Protein AF-A0A971DTD0-F1 (afdb_monomer_lite)

Foldseek 3Di:
DKDKAAPVVVVVLCVVDDADDDQDDDDPPPDPVNCVVPVDPVVRLVVQQCCCCVVVVDPGRQDQWDQDPVRIIMGTDDPVAFGNRDVPPRPRD

Radius of gyration: 13.15 Å; chains: 1; bounding box: 25×30×32 Å

Sequence (93 aa):
MDKVISIDELLNMLAKYNHKELHLHHTWRPDHETYFKKPDPLYWQAAMRRYHKENNGWNDIGQHVTLLPDGRFVTGRDFGRDPASIKGYNTKA

Structure (mmCIF, N/CA/C/O backbone):
data_AF-A0A971DTD0-F1
#
_entry.id   AF-A0A971DTD0-F1
#
loop_
_atom_site.group_PDB
_atom_site.id
_atom_site.type_symbol
_atom_site.label_atom_id
_atom_site.label_alt_id
_atom_site.label_comp_id
_atom_site.label_asym_id
_atom_site.label_entity_id
_atom_site.label_seq_id
_atom_site.pdbx_PDB_ins_code
_atom_site.Cartn_x
_atom_site.Cartn_y
_atom_site.Cartn_z
_atom_site.occupancy
_atom_site.B_iso_or_equiv
_atom_site.auth_seq_id
_atom_site.auth_comp_id
_atom_site.auth_asym_id
_atom_site.auth_atom_id
_atom_site.pdbx_PDB_model_num
ATOM 1 N N . MET A 1 1 ? 7.844 -6.392 6.965 1.00 82.88 1 MET A N 1
ATOM 2 C CA . MET A 1 1 ? 8.277 -6.431 5.552 1.00 82.88 1 MET A CA 1
ATOM 3 C C . MET A 1 1 ? 7.072 -6.831 4.727 1.00 82.88 1 MET A C 1
ATOM 5 O O . MET A 1 1 ? 6.354 -7.725 5.167 1.00 82.88 1 MET A O 1
ATOM 9 N N . ASP A 1 2 ? 6.839 -6.141 3.613 1.00 96.88 2 ASP A N 1
ATOM 10 C CA . ASP A 1 2 ? 5.657 -6.348 2.773 1.00 96.88 2 ASP A CA 1
ATOM 11 C C . ASP A 1 2 ? 5.712 -7.696 2.053 1.00 96.88 2 ASP A C 1
ATOM 13 O O . ASP A 1 2 ? 6.793 -8.178 1.710 1.00 96.88 2 ASP A O 1
ATOM 17 N N . LYS A 1 3 ? 4.549 -8.322 1.867 1.00 98.12 3 LYS A N 1
ATOM 18 C CA . LYS A 1 3 ? 4.400 -9.655 1.279 1.00 98.12 3 LYS A CA 1
ATOM 19 C C . LYS A 1 3 ? 3.312 -9.643 0.221 1.00 98.12 3 LYS A C 1
ATOM 21 O O . LYS A 1 3 ? 2.299 -8.968 0.394 1.00 98.12 3 LYS A O 1
ATOM 26 N N . VAL A 1 4 ? 3.518 -10.420 -0.838 1.00 98.62 4 VAL A N 1
ATOM 27 C CA . VAL A 1 4 ? 2.453 -10.764 -1.783 1.00 98.62 4 VAL A CA 1
ATOM 28 C C . VAL A 1 4 ? 1.689 -11.954 -1.213 1.00 98.62 4 VAL A C 1
ATOM 30 O O . VAL A 1 4 ? 2.318 -12.942 -0.844 1.00 98.62 4 VAL A O 1
ATOM 33 N N . ILE A 1 5 ? 0.368 -11.846 -1.131 1.00 98.69 5 ILE A N 1
ATOM 34 C CA . ILE A 1 5 ? -0.524 -12.842 -0.533 1.00 98.69 5 ILE A CA 1
ATOM 35 C C . ILE A 1 5 ? -1.737 -13.101 -1.433 1.00 98.69 5 ILE A C 1
ATOM 37 O O . ILE A 1 5 ? -2.147 -12.248 -2.225 1.00 98.69 5 ILE A O 1
ATOM 41 N N . SER A 1 6 ? -2.310 -14.289 -1.311 1.00 98.69 6 SER A N 1
ATOM 42 C CA . SER A 1 6 ? -3.598 -14.675 -1.888 1.00 98.69 6 SER A CA 1
ATOM 43 C C . SER A 1 6 ? -4.780 -14.077 -1.113 1.00 98.69 6 SER A C 1
ATOM 45 O O . SER A 1 6 ? -4.621 -13.526 -0.020 1.00 98.69 6 SER A O 1
ATOM 47 N N . ILE A 1 7 ? -5.990 -14.206 -1.668 1.00 98.25 7 ILE A N 1
ATOM 48 C CA . ILE A 1 7 ? -7.223 -13.827 -0.965 1.00 98.25 7 ILE A CA 1
ATOM 49 C C . ILE A 1 7 ? -7.454 -14.682 0.289 1.00 98.25 7 ILE A C 1
ATOM 51 O O . ILE A 1 7 ? -7.824 -14.139 1.325 1.00 98.25 7 ILE A O 1
ATOM 55 N N . ASP A 1 8 ? -7.166 -15.983 0.243 1.00 98.69 8 ASP A N 1
ATOM 56 C CA . ASP A 1 8 ? -7.362 -16.876 1.392 1.00 98.69 8 ASP A CA 1
ATOM 57 C C . ASP A 1 8 ? -6.426 -16.510 2.550 1.00 98.69 8 ASP A C 1
ATOM 59 O O . ASP A 1 8 ? -6.835 -16.461 3.710 1.00 98.69 8 ASP A O 1
ATOM 63 N N . GLU A 1 9 ? -5.170 -16.175 2.247 1.00 98.62 9 GLU A N 1
ATOM 64 C CA . GLU A 1 9 ? -4.227 -15.655 3.241 1.00 98.62 9 GLU A CA 1
ATOM 65 C C . GLU A 1 9 ? -4.702 -14.324 3.832 1.00 98.62 9 GLU A C 1
ATOM 67 O O . GLU A 1 9 ? -4.633 -14.142 5.049 1.00 98.62 9 GLU A O 1
ATOM 72 N N . LEU A 1 10 ? -5.229 -13.415 3.004 1.00 98.12 10 LEU A N 1
ATOM 73 C CA . LEU A 1 10 ? -5.797 -12.152 3.472 1.00 98.12 10 LEU A CA 1
ATOM 74 C C . LEU A 1 10 ? -6.984 -12.382 4.420 1.00 98.12 10 LEU A C 1
ATOM 76 O O . LEU A 1 10 ? -7.021 -11.796 5.502 1.00 98.12 10 LEU A O 1
ATOM 80 N N . LEU A 1 11 ? -7.923 -13.259 4.060 1.00 97.56 11 LEU A N 1
ATOM 81 C CA . LEU A 1 11 ? -9.075 -13.593 4.904 1.00 97.56 11 LEU A CA 1
ATOM 82 C C . LEU A 1 11 ? -8.635 -14.217 6.237 1.00 97.56 11 LEU A C 1
ATOM 84 O O . LEU A 1 11 ? -9.131 -13.826 7.293 1.00 97.56 11 LEU A O 1
ATOM 88 N N . ASN A 1 12 ? -7.641 -15.107 6.213 1.00 98.06 12 ASN A N 1
ATOM 89 C CA . ASN A 1 12 ? -7.061 -15.692 7.424 1.00 98.06 12 ASN A CA 1
ATOM 90 C C . ASN A 1 12 ? -6.374 -14.650 8.322 1.00 98.06 12 ASN A C 1
ATOM 92 O O . ASN A 1 12 ? -6.417 -14.756 9.550 1.00 98.06 12 ASN A O 1
ATOM 96 N N . MET A 1 13 ? -5.733 -13.634 7.739 1.00 96.69 13 MET A N 1
ATOM 97 C CA . MET A 1 13 ? -5.169 -12.515 8.499 1.00 96.69 13 MET A CA 1
ATOM 98 C C . MET A 1 13 ? -6.270 -11.661 9.138 1.00 96.69 13 MET A C 1
ATOM 100 O O . MET A 1 13 ? -6.176 -11.340 10.323 1.00 96.69 13 MET A O 1
ATOM 104 N N . LEU A 1 14 ? -7.315 -11.331 8.372 1.00 96.44 14 LEU A N 1
ATOM 105 C CA . LEU A 1 14 ? -8.444 -10.504 8.807 1.00 96.44 14 LEU A CA 1
ATOM 106 C C . LEU A 1 14 ? -9.302 -11.167 9.888 1.00 96.44 14 LEU A C 1
ATOM 108 O O . LEU A 1 14 ? -9.854 -10.459 10.722 1.00 96.44 14 LEU A O 1
ATOM 112 N N . ALA A 1 15 ? -9.356 -12.502 9.937 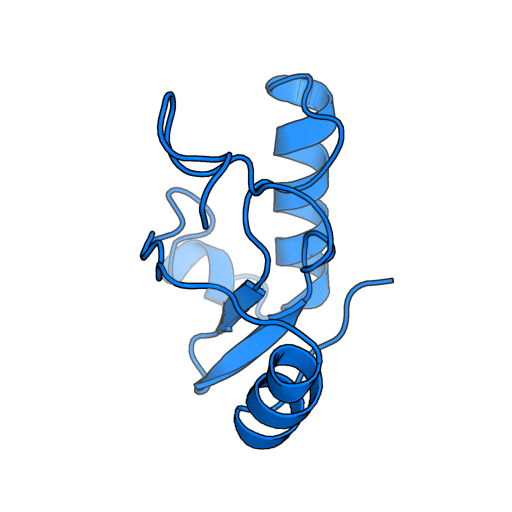1.00 97.19 15 ALA A N 1
ATOM 113 C CA . ALA A 1 15 ? -10.112 -13.258 10.940 1.00 97.19 15 ALA A CA 1
ATOM 114 C C . ALA A 1 15 ? -9.722 -12.945 12.402 1.00 97.19 15 ALA A C 1
ATOM 116 O O . ALA A 1 15 ? -10.459 -13.276 13.328 1.00 97.19 15 ALA A O 1
ATOM 117 N N . LYS A 1 16 ? -8.567 -12.305 12.623 1.00 96.44 16 LYS A N 1
ATOM 118 C CA . LYS A 1 16 ? -8.088 -11.863 13.944 1.00 96.44 16 LYS A CA 1
ATOM 119 C C . LYS A 1 16 ? -8.681 -10.526 14.395 1.00 96.44 16 LYS A C 1
ATOM 121 O O . LYS A 1 16 ? -8.462 -10.123 15.535 1.00 96.44 16 LYS A O 1
ATOM 126 N N . TYR A 1 17 ? -9.383 -9.830 13.508 1.00 94.44 17 TYR A N 1
ATOM 127 C CA . TYR A 1 17 ? -9.877 -8.476 13.710 1.00 94.44 17 TYR A CA 1
ATOM 128 C C . TYR A 1 17 ? -11.398 -8.425 13.546 1.00 94.44 17 TYR A C 1
ATOM 130 O O . TYR A 1 17 ? -12.021 -9.333 13.003 1.00 94.44 17 TYR A O 1
ATOM 138 N N . ASN A 1 18 ? -12.004 -7.336 14.017 1.00 92.56 18 ASN A N 1
ATOM 139 C CA . ASN A 1 18 ? -13.445 -7.095 13.921 1.00 92.56 18 ASN A CA 1
ATOM 140 C C . ASN A 1 18 ? -13.750 -5.779 13.185 1.00 92.56 18 ASN A C 1
ATOM 142 O O . ASN A 1 18 ? -14.672 -5.056 13.572 1.00 92.56 18 ASN A O 1
ATOM 146 N N . HIS A 1 19 ? -12.940 -5.469 12.167 1.00 91.12 19 HIS A N 1
ATOM 147 C CA . HIS A 1 19 ? -13.115 -4.332 11.259 1.00 91.12 19 HIS A CA 1
ATOM 148 C C . HIS A 1 19 ? -14.534 -4.304 10.690 1.00 91.12 19 HIS A C 1
ATOM 150 O O . HIS A 1 19 ? -15.116 -5.354 10.393 1.00 91.12 19 HIS A O 1
ATOM 156 N N . LYS A 1 20 ? -15.112 -3.107 10.590 1.00 89.38 20 LYS A N 1
ATOM 157 C CA . LYS A 1 20 ? -16.525 -2.921 10.216 1.00 89.38 20 LYS A CA 1
ATOM 158 C C . LYS A 1 20 ? -16.699 -2.225 8.881 1.00 89.38 20 LYS A C 1
ATOM 160 O O . LYS A 1 20 ? -17.797 -2.275 8.329 1.00 89.38 20 LYS A O 1
ATOM 165 N N . GLU A 1 21 ? -15.640 -1.621 8.355 1.00 91.62 21 GLU A N 1
ATOM 166 C CA . GLU A 1 21 ? -15.697 -0.847 7.126 1.00 91.62 21 GLU A CA 1
ATOM 167 C C . GLU A 1 21 ? -14.624 -1.322 6.143 1.00 91.62 21 GLU A C 1
ATOM 169 O O . GLU A 1 21 ? -13.542 -1.776 6.513 1.00 91.62 21 GLU A O 1
ATOM 174 N N . LEU A 1 22 ? -14.942 -1.225 4.853 1.00 93.12 22 LEU A N 1
ATOM 175 C CA . LEU A 1 22 ? -14.001 -1.469 3.768 1.00 93.12 22 LEU A CA 1
ATOM 176 C C . LEU A 1 22 ? -13.819 -0.170 2.992 1.00 93.12 22 LEU A C 1
ATOM 178 O O . LEU A 1 22 ? -14.735 0.293 2.313 1.00 93.12 22 LEU A O 1
ATOM 182 N N . HIS A 1 23 ? -12.620 0.398 3.062 1.00 95.88 23 HIS A N 1
ATOM 183 C CA . HIS A 1 23 ? -12.262 1.568 2.269 1.00 95.88 23 HIS A CA 1
ATOM 184 C C . HIS A 1 23 ? -11.661 1.129 0.934 1.00 95.88 23 HIS A C 1
ATOM 186 O O . HIS A 1 23 ? -10.561 0.574 0.886 1.00 95.88 23 HIS A O 1
ATOM 192 N N . LEU A 1 24 ? -12.387 1.380 -0.157 1.00 96.31 24 LEU A N 1
ATOM 193 C CA . LEU A 1 24 ? -11.942 1.066 -1.512 1.00 96.31 24 LEU A CA 1
ATOM 194 C C . LEU A 1 24 ? -11.329 2.303 -2.175 1.00 96.31 24 LEU A C 1
ATOM 196 O O . LEU A 1 24 ? -11.969 3.347 -2.286 1.00 96.31 24 LEU A O 1
ATOM 200 N N . HIS A 1 25 ? -10.102 2.159 -2.668 1.00 96.25 25 HIS A N 1
ATOM 201 C CA . HIS A 1 25 ? -9.382 3.202 -3.389 1.00 96.25 25 HIS A CA 1
ATOM 202 C C . HIS A 1 25 ? -8.685 2.611 -4.612 1.00 96.25 25 HIS A C 1
ATOM 204 O O . HIS A 1 25 ? -8.368 1.422 -4.644 1.00 96.25 25 HIS A O 1
ATOM 210 N N . HIS A 1 26 ? -8.388 3.461 -5.590 1.00 95.88 26 HIS A N 1
ATOM 211 C CA . HIS A 1 26 ? -7.411 3.151 -6.627 1.00 95.88 26 HIS A CA 1
ATOM 212 C C . HIS A 1 26 ? -6.102 3.890 -6.335 1.00 95.88 26 HIS A C 1
ATOM 214 O O . HIS A 1 26 ? -6.084 4.918 -5.651 1.00 95.88 26 HIS A O 1
ATOM 220 N N . THR A 1 27 ? -4.997 3.392 -6.880 1.00 95.00 27 THR A N 1
ATOM 221 C CA . THR A 1 27 ? -3.754 4.161 -6.930 1.00 95.00 27 THR A CA 1
ATOM 222 C C . THR A 1 27 ? -3.896 5.259 -7.983 1.00 95.00 27 THR A C 1
ATOM 224 O O . THR A 1 27 ? -4.401 5.027 -9.082 1.00 95.00 27 THR A O 1
ATOM 227 N N . TRP A 1 28 ? -3.466 6.482 -7.667 1.00 92.94 28 TRP A N 1
ATOM 228 C CA . TRP A 1 28 ? -3.272 7.503 -8.704 1.00 92.94 28 TRP A CA 1
ATOM 229 C C . TRP A 1 28 ? -2.023 7.177 -9.533 1.00 92.94 28 TRP A C 1
ATOM 231 O O . TRP A 1 28 ? -2.068 7.129 -10.759 1.00 92.94 28 TRP A O 1
ATOM 241 N N . ARG A 1 29 ? -0.915 6.880 -8.843 1.00 93.94 29 ARG A N 1
ATOM 242 C CA . ARG A 1 29 ? 0.311 6.302 -9.401 1.00 93.94 29 ARG A CA 1
ATOM 243 C C . ARG A 1 29 ? 0.825 5.198 -8.456 1.00 93.94 29 ARG A C 1
ATOM 245 O O . ARG A 1 29 ? 0.758 5.400 -7.244 1.00 93.94 29 ARG A O 1
ATOM 252 N N . PRO A 1 30 ? 1.350 4.069 -8.968 1.00 96.12 30 PRO A N 1
ATOM 253 C CA . PRO A 1 30 ? 1.370 3.694 -10.383 1.00 96.12 30 PRO A CA 1
ATOM 254 C C . PRO A 1 30 ? -0.052 3.464 -10.916 1.00 96.12 30 PRO A C 1
ATOM 256 O O . PRO A 1 30 ? -0.916 2.968 -10.198 1.00 96.12 30 PRO A O 1
ATOM 259 N N . ASP A 1 31 ? -0.290 3.856 -12.165 1.00 96.31 31 ASP A N 1
ATOM 260 C CA . ASP A 1 31 ? -1.418 3.355 -12.955 1.00 96.31 31 ASP A CA 1
ATOM 261 C C . ASP A 1 31 ? -1.009 2.042 -13.650 1.00 96.31 31 ASP A C 1
ATOM 263 O O . ASP A 1 31 ? 0.126 1.582 -13.499 1.00 96.31 31 ASP A O 1
ATOM 267 N N . HIS A 1 32 ? -1.912 1.434 -14.422 1.00 95.56 32 HIS A N 1
ATOM 268 C CA . HIS A 1 32 ? -1.628 0.179 -15.125 1.00 95.56 32 HIS A CA 1
ATOM 269 C C . HIS A 1 32 ? -0.420 0.294 -16.066 1.00 95.56 32 HIS A C 1
ATOM 271 O O . HIS A 1 32 ? 0.473 -0.548 -16.015 1.00 95.56 32 HIS A O 1
ATOM 277 N N . GLU A 1 33 ? -0.342 1.346 -16.886 1.00 96.94 33 GLU A N 1
ATOM 278 C CA . GLU A 1 33 ? 0.777 1.535 -17.819 1.00 96.94 33 GLU A CA 1
ATOM 279 C C . GLU A 1 33 ? 2.118 1.647 -17.076 1.00 96.94 33 GLU A C 1
ATOM 281 O O . GLU A 1 33 ? 3.101 0.995 -17.431 1.00 96.94 33 GLU A O 1
ATOM 286 N N . THR A 1 34 ? 2.155 2.441 -16.005 1.00 97.25 34 THR A N 1
ATOM 287 C CA . THR A 1 34 ? 3.342 2.613 -15.161 1.00 97.25 34 THR A CA 1
ATOM 288 C C . THR A 1 34 ? 3.723 1.304 -14.483 1.00 97.25 34 THR A C 1
ATOM 290 O O . THR A 1 34 ? 4.899 0.943 -14.466 1.00 97.25 34 THR A O 1
ATOM 293 N N . TYR A 1 35 ? 2.735 0.580 -13.953 1.00 97.44 35 TYR A N 1
ATOM 294 C CA . TYR A 1 35 ? 2.947 -0.701 -13.298 1.00 97.44 35 TYR A CA 1
ATOM 295 C C . TYR A 1 35 ? 3.584 -1.708 -14.256 1.00 97.44 35 TYR A C 1
ATOM 297 O O . TYR A 1 35 ? 4.598 -2.311 -13.920 1.00 97.44 35 TYR A O 1
ATOM 305 N N . PHE A 1 36 ? 3.062 -1.850 -15.477 1.00 97.25 36 PHE A N 1
ATOM 306 C CA . PHE A 1 36 ? 3.569 -2.836 -16.434 1.00 97.25 36 PHE A CA 1
ATOM 307 C C . PHE A 1 36 ? 4.935 -2.486 -17.040 1.00 97.25 36 PHE A C 1
ATOM 309 O O . PHE A 1 36 ? 5.622 -3.386 -17.516 1.00 97.25 36 PHE A O 1
ATOM 316 N N . LYS A 1 37 ? 5.403 -1.231 -16.938 1.00 97.56 37 LYS A N 1
ATOM 317 C CA . LYS A 1 37 ? 6.813 -0.886 -17.223 1.00 97.56 37 LYS A CA 1
ATOM 318 C C . LYS A 1 37 ? 7.785 -1.516 -16.218 1.00 97.56 37 LYS A C 1
ATOM 320 O O . LYS A 1 37 ? 8.958 -1.699 -16.536 1.00 97.56 37 LYS A O 1
ATOM 325 N N . LYS A 1 38 ? 7.314 -1.851 -15.012 1.00 97.50 38 LYS A N 1
ATOM 326 C CA . LYS A 1 38 ? 8.070 -2.599 -14.003 1.00 97.50 38 LYS A CA 1
ATOM 327 C C . LYS A 1 38 ? 7.118 -3.474 -13.179 1.00 97.50 38 LYS A C 1
ATOM 329 O O . LYS A 1 38 ? 6.700 -3.035 -12.112 1.00 97.50 38 LYS A O 1
ATOM 334 N N . PRO A 1 39 ? 6.761 -4.687 -13.630 1.00 95.69 39 PRO A N 1
ATOM 335 C CA . PRO A 1 39 ? 5.749 -5.528 -12.984 1.00 95.69 39 PRO A CA 1
ATOM 336 C C . PRO A 1 39 ? 6.287 -6.205 -11.707 1.00 95.69 39 PRO A C 1
ATOM 338 O O . PRO A 1 39 ? 6.350 -7.425 -11.597 1.00 95.69 39 PRO A O 1
ATOM 341 N N . ASP A 1 40 ? 6.712 -5.392 -10.741 1.00 97.75 40 ASP A N 1
ATOM 342 C CA . ASP A 1 40 ? 7.254 -5.792 -9.446 1.00 97.75 40 ASP A CA 1
ATOM 343 C C . ASP A 1 40 ? 6.359 -5.213 -8.332 1.00 97.75 40 ASP A C 1
ATOM 345 O O . ASP A 1 40 ? 6.447 -4.021 -8.007 1.00 97.75 40 ASP A O 1
ATOM 349 N N . PRO A 1 41 ? 5.471 -6.039 -7.747 1.00 97.25 41 PRO A N 1
ATOM 350 C CA . PRO A 1 41 ? 4.562 -5.621 -6.685 1.00 97.25 41 PRO A CA 1
ATOM 351 C C . PRO A 1 41 ? 5.258 -4.988 -5.475 1.00 97.25 41 PRO A C 1
ATOM 353 O O . PRO A 1 41 ? 4.787 -3.981 -4.942 1.00 97.25 41 PRO A O 1
ATOM 356 N N . LEU A 1 42 ? 6.375 -5.574 -5.031 1.00 98.25 42 LEU A N 1
ATOM 357 C CA . LEU A 1 42 ? 7.067 -5.145 -3.816 1.00 98.25 42 LEU A CA 1
ATOM 358 C C . LEU A 1 42 ? 7.803 -3.828 -4.051 1.00 98.25 42 LEU A C 1
ATOM 360 O O . LEU A 1 42 ? 7.804 -2.961 -3.175 1.00 98.25 42 LEU A O 1
ATOM 364 N N . TYR A 1 43 ? 8.355 -3.637 -5.251 1.00 98.06 43 TYR A N 1
ATOM 365 C CA . TYR A 1 43 ? 8.914 -2.353 -5.654 1.00 98.06 43 TYR A CA 1
ATOM 366 C C . TYR A 1 43 ? 7.869 -1.234 -5.598 1.00 98.06 43 TYR A C 1
ATOM 368 O O . TYR A 1 43 ? 8.128 -0.189 -4.996 1.00 98.06 43 TYR A O 1
ATOM 376 N N . TRP A 1 44 ? 6.686 -1.436 -6.190 1.00 98.00 44 TRP A N 1
ATOM 377 C CA . TRP A 1 44 ? 5.649 -0.400 -6.208 1.00 98.00 44 TRP A CA 1
ATOM 378 C C . TRP A 1 44 ? 5.080 -0.114 -4.823 1.00 98.00 44 TRP A C 1
ATOM 380 O O . TRP A 1 44 ? 4.872 1.051 -4.481 1.00 98.00 44 TRP A O 1
ATOM 390 N N . GLN A 1 45 ? 4.900 -1.143 -3.996 1.00 98.12 45 GLN A N 1
ATOM 391 C CA . GLN A 1 45 ? 4.474 -0.964 -2.612 1.00 98.12 45 GLN A CA 1
ATOM 392 C C . GLN A 1 45 ? 5.496 -0.146 -1.811 1.00 98.12 45 GLN A C 1
ATOM 394 O O . GLN A 1 45 ? 5.126 0.808 -1.123 1.00 98.12 45 GLN A O 1
ATOM 399 N N . ALA A 1 46 ? 6.790 -0.453 -1.954 1.00 98.19 46 ALA A N 1
ATOM 400 C CA . ALA A 1 46 ? 7.863 0.307 -1.320 1.00 98.19 46 ALA A CA 1
ATOM 401 C C . ALA A 1 46 ? 7.938 1.753 -1.839 1.00 98.19 46 ALA A C 1
ATOM 403 O O . ALA A 1 46 ? 8.143 2.675 -1.049 1.00 98.19 46 ALA A O 1
ATOM 404 N N . ALA A 1 47 ? 7.732 1.974 -3.141 1.00 97.88 47 ALA A N 1
ATOM 405 C CA . ALA A 1 47 ? 7.704 3.309 -3.737 1.00 97.88 47 ALA A CA 1
ATOM 406 C C . ALA A 1 47 ? 6.544 4.159 -3.190 1.00 97.88 47 ALA A C 1
ATOM 408 O O . ALA A 1 47 ? 6.766 5.304 -2.792 1.00 97.88 47 ALA A O 1
ATOM 409 N N . MET A 1 48 ? 5.335 3.592 -3.097 1.00 98.06 48 MET A N 1
ATOM 410 C CA . MET A 1 48 ? 4.179 4.265 -2.493 1.00 98.06 48 MET A CA 1
ATOM 411 C C . MET A 1 48 ? 4.399 4.546 -1.005 1.00 98.06 48 MET A C 1
ATOM 413 O O . MET A 1 48 ? 4.150 5.657 -0.543 1.00 98.06 48 MET A O 1
ATOM 417 N N . ARG A 1 49 ? 4.909 3.566 -0.246 1.00 98.12 49 ARG A N 1
ATOM 418 C CA . ARG A 1 49 ? 5.241 3.740 1.176 1.00 98.12 49 ARG A CA 1
ATOM 419 C C . ARG A 1 49 ? 6.245 4.872 1.373 1.00 98.12 49 ARG A C 1
ATOM 421 O O . ARG A 1 49 ? 6.041 5.709 2.246 1.00 98.12 49 ARG A O 1
ATOM 428 N N . ARG A 1 50 ? 7.298 4.923 0.551 1.00 98.31 50 ARG A N 1
ATOM 429 C CA . ARG A 1 50 ? 8.296 5.997 0.587 1.00 98.31 50 ARG A CA 1
ATOM 430 C C . ARG A 1 50 ? 7.652 7.358 0.338 1.00 98.31 50 ARG A C 1
ATOM 432 O O . ARG A 1 50 ? 7.826 8.244 1.162 1.00 98.31 50 ARG A O 1
ATOM 439 N N . TYR A 1 51 ? 6.853 7.495 -0.721 1.00 98.25 51 TYR A N 1
ATOM 440 C CA . TYR A 1 51 ? 6.155 8.746 -1.029 1.00 98.25 51 TYR A CA 1
ATOM 441 C C . TYR A 1 51 ? 5.241 9.199 0.121 1.00 98.25 51 TYR A C 1
ATOM 443 O O . TYR A 1 51 ? 5.303 10.342 0.562 1.00 98.25 51 TYR A O 1
ATOM 451 N N . HIS A 1 52 ? 4.445 8.289 0.688 1.00 97.94 52 HIS A N 1
ATOM 452 C CA . HIS A 1 52 ? 3.595 8.605 1.837 1.00 97.94 52 HIS A CA 1
ATOM 453 C C . HIS A 1 52 ? 4.395 9.090 3.055 1.00 97.94 52 HIS A C 1
ATOM 455 O O . HIS A 1 52 ? 3.965 10.015 3.741 1.00 97.94 52 HIS A O 1
ATOM 461 N N . LYS A 1 53 ? 5.566 8.507 3.321 1.00 98.00 53 LYS A N 1
ATOM 462 C CA . LYS A 1 53 ? 6.399 8.915 4.457 1.00 98.00 53 LYS A CA 1
ATOM 463 C C . LYS A 1 53 ? 7.150 10.219 4.204 1.00 98.00 53 LYS A C 1
ATOM 465 O O . LYS A 1 53 ? 7.105 11.120 5.032 1.00 98.00 53 LYS A O 1
ATOM 470 N N . GLU A 1 54 ? 7.840 10.312 3.076 1.00 98.31 54 GLU A N 1
ATOM 471 C CA . GLU A 1 54 ? 8.777 11.400 2.787 1.00 98.31 54 GLU A CA 1
ATOM 472 C C . GLU A 1 54 ? 8.076 12.650 2.251 1.00 98.31 54 GLU A C 1
ATOM 474 O O . GLU A 1 54 ? 8.476 1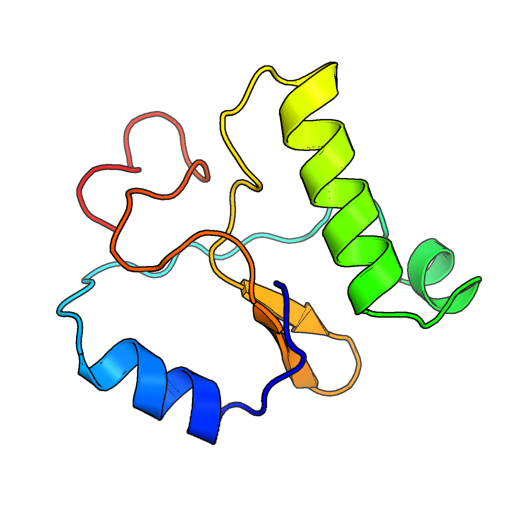3.760 2.587 1.00 98.31 54 GLU A O 1
ATOM 479 N N . ASN A 1 55 ? 7.016 12.492 1.452 1.00 97.94 55 ASN A N 1
ATOM 480 C CA . ASN A 1 55 ? 6.303 13.619 0.850 1.00 97.94 55 ASN A CA 1
ATOM 481 C C . ASN A 1 55 ? 5.058 14.016 1.648 1.00 97.94 55 ASN A C 1
ATOM 483 O O . ASN A 1 55 ? 4.819 15.207 1.831 1.00 97.94 55 ASN A O 1
ATOM 487 N N . ASN A 1 56 ? 4.281 13.048 2.150 1.00 95.81 56 ASN A N 1
ATOM 488 C CA . ASN A 1 56 ? 3.053 13.355 2.898 1.00 95.81 56 ASN A CA 1
ATOM 489 C C . ASN A 1 56 ? 3.271 13.446 4.420 1.00 95.81 56 ASN A C 1
ATOM 491 O O . ASN A 1 56 ? 2.344 13.816 5.143 1.00 95.81 56 ASN A O 1
ATOM 495 N N . GLY A 1 57 ? 4.458 13.084 4.923 1.00 97.19 57 G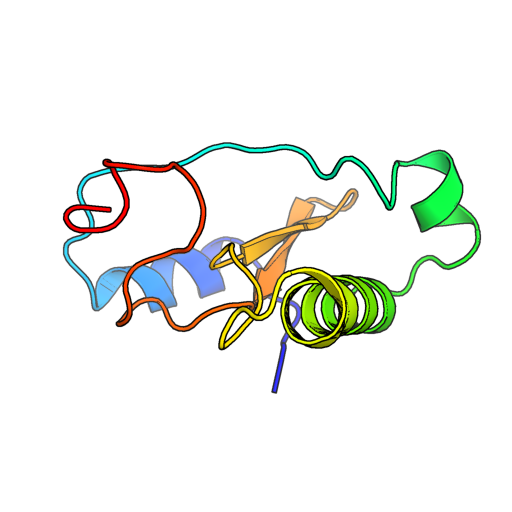LY A N 1
ATOM 496 C CA . GLY A 1 57 ? 4.767 13.087 6.356 1.00 97.19 57 GLY A CA 1
ATOM 497 C C . GLY A 1 57 ? 4.016 12.019 7.156 1.00 97.19 57 GLY A C 1
ATOM 498 O O . GLY A 1 57 ? 3.828 12.163 8.363 1.00 97.19 57 GLY A O 1
ATOM 499 N N . TRP A 1 58 ? 3.525 10.962 6.504 1.00 96.81 58 TRP A N 1
ATOM 500 C CA . TRP A 1 58 ? 2.809 9.891 7.192 1.00 96.81 58 TRP A CA 1
ATOM 501 C C . TRP A 1 58 ? 3.786 8.954 7.899 1.00 96.81 58 TRP A C 1
ATOM 503 O O . TRP A 1 58 ? 4.923 8.757 7.480 1.00 96.81 58 TRP A O 1
ATOM 513 N N . ASN A 1 59 ? 3.319 8.293 8.955 1.00 95.56 59 ASN A N 1
ATOM 514 C CA . ASN A 1 59 ? 4.134 7.291 9.646 1.00 95.56 59 ASN A CA 1
ATOM 515 C C . ASN A 1 59 ? 4.347 6.027 8.803 1.00 95.56 59 ASN A C 1
ATOM 517 O O . ASN A 1 59 ? 5.312 5.291 9.017 1.00 95.56 59 ASN A O 1
ATOM 521 N N . ASP A 1 60 ? 3.428 5.763 7.872 1.00 97.50 60 ASP A N 1
ATOM 522 C CA . ASP A 1 60 ? 3.460 4.590 7.019 1.00 97.50 60 ASP A CA 1
ATOM 523 C C . ASP A 1 60 ? 2.611 4.758 5.748 1.00 97.50 60 ASP A C 1
ATOM 525 O O . ASP A 1 60 ? 1.874 5.739 5.620 1.00 97.50 60 ASP A O 1
ATOM 529 N N . ILE A 1 61 ? 2.645 3.765 4.852 1.00 97.94 61 ILE A N 1
ATOM 530 C CA . ILE A 1 61 ? 1.693 3.625 3.745 1.00 97.94 61 ILE A CA 1
ATOM 531 C C . ILE A 1 61 ? 0.242 3.729 4.260 1.00 97.94 61 ILE A C 1
ATOM 533 O O . ILE A 1 61 ? -0.040 3.350 5.399 1.00 97.94 61 ILE A O 1
ATOM 537 N N . GLY A 1 62 ? -0.666 4.319 3.479 1.00 97.00 62 GLY A N 1
ATOM 538 C CA . GLY A 1 62 ? -2.015 4.640 3.958 1.00 97.00 62 GLY A CA 1
ATOM 539 C C . GLY A 1 62 ? -2.944 3.433 4.064 1.00 97.00 62 GLY A C 1
ATOM 540 O O . GLY A 1 62 ? -3.689 3.317 5.037 1.00 97.00 62 GLY A O 1
ATOM 541 N N . GLN A 1 63 ? -2.868 2.536 3.084 1.00 97.50 63 GLN A N 1
ATOM 542 C CA . GLN A 1 63 ? -3.718 1.358 2.953 1.00 97.50 63 GLN A CA 1
ATOM 543 C C . GLN A 1 63 ? -3.137 0.111 3.636 1.00 97.50 63 GLN A C 1
ATOM 545 O O . GLN A 1 63 ? -1.918 -0.053 3.736 1.00 97.50 63 GLN A O 1
ATOM 550 N N . HIS A 1 64 ? -4.015 -0.808 4.045 1.00 97.69 64 HIS A N 1
ATOM 551 C CA . HIS A 1 64 ? -3.617 -2.106 4.601 1.00 97.69 64 HIS A CA 1
ATOM 552 C C . HIS A 1 64 ? -3.137 -3.096 3.548 1.00 97.69 64 HIS A C 1
ATOM 554 O O . HIS A 1 64 ? -2.203 -3.855 3.791 1.00 97.69 64 HIS A O 1
ATOM 560 N N . VAL A 1 65 ? -3.759 -3.080 2.371 1.00 98.19 65 VAL A N 1
ATOM 561 C CA . VAL A 1 65 ? -3.391 -3.922 1.233 1.00 98.19 65 VAL A CA 1
ATOM 562 C C . VAL A 1 65 ? -3.574 -3.164 -0.073 1.00 98.19 65 VAL A C 1
ATOM 564 O O . VAL A 1 65 ? -4.395 -2.254 -0.161 1.00 98.19 65 VAL A O 1
ATOM 567 N N . THR A 1 66 ? -2.823 -3.569 -1.091 1.00 98.12 66 THR A N 1
ATOM 568 C CA . THR A 1 66 ? -3.000 -3.129 -2.480 1.00 98.12 66 THR A CA 1
ATOM 569 C C . THR A 1 66 ? -3.371 -4.349 -3.322 1.00 98.12 66 THR A C 1
ATOM 571 O O . THR A 1 66 ? -2.613 -5.318 -3.325 1.00 98.12 66 THR A O 1
ATOM 574 N N . LEU A 1 67 ? -4.509 -4.315 -4.023 1.00 98.25 67 LEU A N 1
ATOM 575 C CA . LEU A 1 67 ? -4.881 -5.339 -5.009 1.00 98.25 67 LEU A CA 1
ATOM 576 C C . LEU A 1 67 ? -4.006 -5.191 -6.260 1.00 98.25 67 LEU A C 1
ATOM 578 O O . LEU A 1 67 ? -3.839 -4.090 -6.784 1.00 98.25 67 LEU A O 1
ATOM 582 N N . LEU A 1 68 ? -3.442 -6.300 -6.724 1.00 97.62 68 LEU A N 1
ATOM 583 C CA . LEU A 1 68 ? -2.595 -6.378 -7.906 1.00 97.62 68 LEU A CA 1
ATOM 584 C C . LEU A 1 68 ? -3.405 -6.730 -9.159 1.00 97.62 68 LEU A C 1
ATOM 586 O O . LEU A 1 68 ? -4.459 -7.359 -9.048 1.00 97.62 68 LEU A O 1
ATOM 590 N N . PRO A 1 69 ? -2.892 -6.408 -10.364 1.00 96.38 69 PRO A N 1
ATOM 591 C CA . PRO A 1 69 ? -3.560 -6.761 -11.619 1.00 96.38 69 PRO A CA 1
ATOM 592 C C . PRO A 1 69 ? -3.799 -8.265 -11.819 1.00 96.38 69 PRO A C 1
ATOM 594 O O . PRO A 1 69 ? -4.676 -8.644 -12.586 1.00 96.38 69 PRO A O 1
ATOM 597 N N . ASP A 1 70 ? -3.030 -9.122 -11.142 1.00 95.94 70 ASP A N 1
ATOM 598 C CA . ASP A 1 70 ? -3.157 -10.582 -11.198 1.00 95.94 70 ASP A CA 1
ATOM 599 C C . ASP A 1 70 ? -4.102 -11.166 -10.128 1.00 95.94 70 ASP A C 1
ATOM 601 O O . ASP A 1 70 ? -4.187 -12.383 -9.974 1.00 95.94 70 ASP A O 1
ATOM 605 N N . GLY A 1 71 ? -4.804 -10.313 -9.374 1.00 97.38 71 GLY A N 1
ATOM 606 C CA . GLY A 1 71 ? -5.781 -10.717 -8.361 1.00 97.38 71 GLY A CA 1
ATOM 607 C C . GLY A 1 71 ? -5.198 -11.042 -6.983 1.00 97.38 71 GLY A C 1
ATOM 608 O O . GLY A 1 71 ? -5.959 -11.328 -6.058 1.00 97.38 71 GLY A O 1
ATOM 609 N N . ARG A 1 72 ? -3.872 -10.983 -6.806 1.00 98.44 72 ARG A N 1
ATOM 610 C CA . ARG A 1 72 ? -3.223 -11.110 -5.488 1.00 98.44 72 ARG A CA 1
ATOM 611 C C . ARG A 1 72 ? -3.165 -9.765 -4.766 1.00 98.44 72 ARG A C 1
ATOM 613 O O . ARG A 1 72 ? -3.455 -8.721 -5.339 1.00 98.44 72 ARG A O 1
ATOM 620 N N . PHE A 1 73 ? -2.746 -9.766 -3.506 1.00 98.75 73 PHE A N 1
ATOM 621 C CA . PHE A 1 73 ? -2.612 -8.556 -2.694 1.00 98.75 73 PHE A CA 1
ATOM 622 C C . PHE A 1 73 ? -1.172 -8.351 -2.237 1.00 98.75 73 PHE A C 1
ATOM 624 O O . PHE A 1 73 ? -0.459 -9.318 -1.989 1.00 98.75 73 PHE A O 1
ATOM 631 N N . VAL A 1 74 ? -0.748 -7.100 -2.059 1.00 98.50 74 VAL A N 1
ATOM 632 C CA . VAL A 1 74 ? 0.479 -6.766 -1.317 1.00 98.50 74 VAL A CA 1
ATOM 633 C C . VAL A 1 74 ? 0.114 -6.151 0.021 1.00 98.50 74 VAL A C 1
ATOM 635 O O . VAL A 1 74 ? -0.656 -5.192 0.061 1.00 98.50 74 VAL A O 1
ATOM 638 N N . THR A 1 75 ? 0.685 -6.664 1.111 1.00 98.62 75 THR A N 1
ATOM 639 C C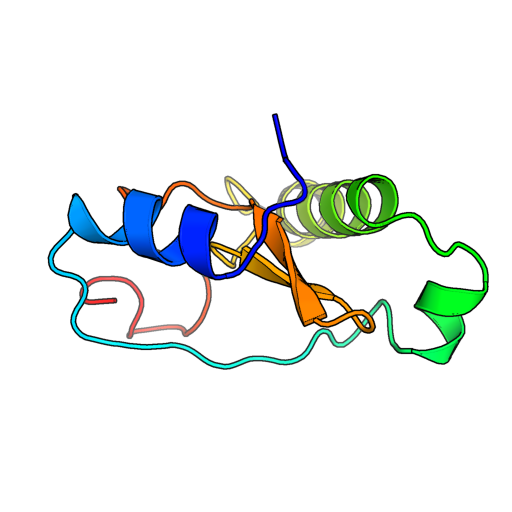A . THR A 1 75 ? 0.482 -6.112 2.458 1.00 98.62 75 THR A CA 1
ATOM 640 C C . THR A 1 75 ? 1.099 -4.722 2.601 1.00 98.62 75 THR A C 1
ATOM 642 O O . THR A 1 75 ? 2.122 -4.411 1.993 1.00 98.62 75 THR A O 1
ATOM 645 N N . GLY A 1 76 ? 0.487 -3.885 3.430 1.00 97.94 76 GLY A N 1
ATOM 646 C CA . GLY A 1 76 ? 0.840 -2.490 3.651 1.00 97.94 76 GLY A CA 1
ATOM 647 C C . GLY A 1 76 ? 0.907 -2.153 5.138 1.00 97.94 76 GLY A C 1
ATOM 648 O O . GLY A 1 76 ? 1.769 -2.659 5.861 1.00 97.94 76 GLY A O 1
ATOM 649 N N . ARG A 1 77 ? 0.027 -1.253 5.581 1.00 97.25 77 ARG A N 1
ATOM 650 C CA . ARG A 1 77 ? -0.124 -0.876 6.988 1.00 97.25 77 ARG A CA 1
ATOM 651 C C . ARG A 1 77 ? -0.721 -2.029 7.796 1.00 97.25 77 ARG A C 1
ATOM 653 O O . ARG A 1 77 ? -1.634 -2.703 7.329 1.00 97.25 77 ARG A O 1
ATOM 660 N N . ASP A 1 78 ? -0.241 -2.214 9.022 1.00 95.69 78 ASP A N 1
ATOM 661 C CA . ASP A 1 78 ? -0.778 -3.203 9.967 1.00 95.69 78 ASP A CA 1
ATOM 662 C C . ASP A 1 78 ? -2.293 -3.018 10.176 1.00 95.69 78 ASP A C 1
ATOM 664 O O . ASP A 1 78 ? -2.740 -1.892 10.385 1.00 95.69 78 ASP A O 1
ATOM 668 N N . PHE A 1 79 ? -3.064 -4.106 10.121 1.00 95.38 79 PHE A N 1
ATOM 669 C CA . PHE A 1 79 ? -4.513 -4.109 10.368 1.00 95.38 79 PHE A CA 1
ATOM 670 C C . PHE A 1 79 ? -4.867 -3.721 11.813 1.00 95.38 79 PHE A C 1
ATOM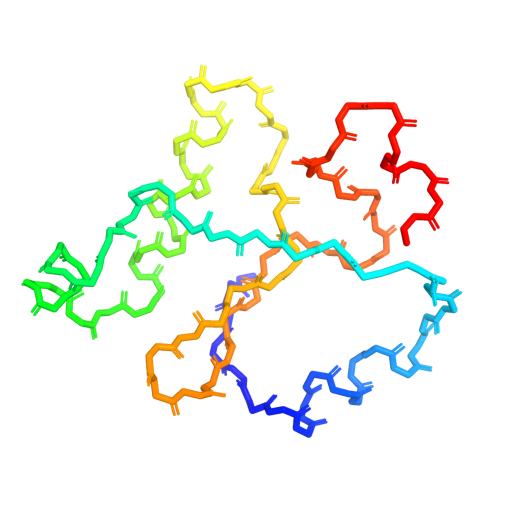 672 O O . PHE A 1 79 ? -5.926 -3.172 12.067 1.00 95.38 79 PHE A O 1
ATOM 679 N N . GLY A 1 80 ? -3.958 -3.901 12.774 1.00 94.31 80 GLY A N 1
ATOM 680 C CA . GLY A 1 80 ? -4.138 -3.448 14.157 1.00 94.31 80 GLY A CA 1
ATOM 681 C C . GLY A 1 80 ? -3.961 -1.941 14.369 1.00 94.31 80 GLY A C 1
ATOM 682 O O . GLY A 1 80 ? -3.891 -1.496 15.514 1.00 94.31 80 GLY A O 1
ATOM 683 N N . ARG A 1 81 ? -3.820 -1.152 13.300 1.00 93.62 81 ARG A N 1
ATOM 684 C CA . ARG A 1 81 ? -3.649 0.304 13.352 1.00 93.62 81 ARG A CA 1
ATOM 685 C C . ARG A 1 81 ? -4.650 0.972 12.428 1.00 93.62 81 ARG A C 1
ATOM 687 O O . ARG A 1 81 ? -4.863 0.487 11.330 1.00 93.62 81 ARG A O 1
ATOM 694 N N . ASP A 1 82 ? -5.136 2.147 12.803 1.00 94.31 82 ASP A N 1
ATOM 695 C CA . ASP A 1 82 ? -6.004 2.933 11.925 1.00 94.31 82 ASP A CA 1
ATOM 696 C C . ASP A 1 82 ? -5.355 3.169 10.542 1.00 94.31 82 ASP A C 1
ATOM 698 O O . ASP A 1 82 ? -4.162 3.528 10.465 1.00 94.31 82 ASP A O 1
ATOM 702 N N . PRO A 1 83 ? -6.103 3.024 9.431 1.00 95.50 83 PRO A N 1
ATOM 703 C CA . PRO A 1 83 ? -5.615 3.399 8.112 1.00 95.50 83 PRO A CA 1
ATOM 704 C C . PRO A 1 83 ? -5.338 4.908 8.020 1.00 95.50 83 PRO A C 1
ATOM 706 O O . PRO A 1 83 ? -5.732 5.704 8.868 1.00 95.50 83 PRO A O 1
ATOM 709 N N . ALA A 1 84 ? -4.647 5.337 6.965 1.00 95.75 84 ALA A N 1
ATOM 710 C CA . ALA A 1 84 ? -4.619 6.745 6.555 1.00 95.75 84 ALA A CA 1
ATOM 711 C C . ALA A 1 84 ? -5.243 6.853 5.164 1.00 95.75 84 ALA A C 1
ATOM 713 O O . ALA A 1 84 ? -4.550 7.053 4.171 1.00 95.75 84 ALA A O 1
ATOM 714 N N . SER A 1 85 ? -6.554 6.630 5.111 1.00 91.88 85 SER A N 1
ATOM 715 C CA . SER A 1 85 ? -7.307 6.417 3.869 1.00 91.88 85 SER A CA 1
ATOM 716 C C . SER A 1 85 ? -8.312 7.537 3.603 1.00 91.88 85 SER A C 1
ATOM 718 O O . SER A 1 85 ? -8.297 8.132 2.529 1.00 91.88 85 SER A O 1
ATOM 720 N N . ILE A 1 86 ? -9.137 7.891 4.596 1.00 93.50 86 ILE A N 1
ATOM 721 C CA . ILE A 1 86 ? -10.183 8.911 4.469 1.00 93.50 86 ILE A CA 1
ATOM 722 C C . ILE A 1 86 ? -10.133 9.833 5.689 1.00 93.50 86 ILE A C 1
ATOM 724 O O . ILE A 1 86 ? -10.259 9.408 6.841 1.00 93.50 86 ILE A O 1
ATOM 728 N N . LYS A 1 87 ? -9.953 11.136 5.449 1.00 91.06 87 LYS A N 1
ATOM 729 C CA . LYS A 1 87 ? -9.934 12.142 6.518 1.00 91.06 87 LYS A CA 1
ATOM 730 C C . LYS A 1 87 ? -11.271 12.128 7.269 1.00 91.06 87 LYS A C 1
ATOM 732 O O . LYS A 1 87 ? -12.316 12.333 6.665 1.00 91.06 87 LYS A O 1
ATOM 737 N N . GLY A 1 88 ? 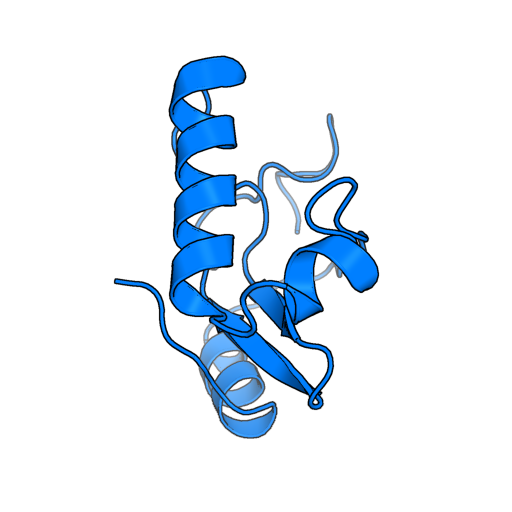-11.218 11.921 8.585 1.00 91.56 88 GLY A N 1
ATOM 738 C CA . GLY A 1 88 ? -12.401 11.867 9.454 1.00 91.56 88 GLY A CA 1
ATOM 739 C C . GLY A 1 88 ? -13.043 10.483 9.606 1.00 91.56 88 GLY A C 1
ATOM 740 O O . GLY A 1 88 ? -13.939 10.354 10.430 1.00 91.56 88 GLY A O 1
ATOM 741 N N . TYR A 1 89 ? -12.563 9.462 8.886 1.00 91.12 89 TYR A N 1
ATOM 742 C CA . TYR A 1 89 ? -13.149 8.112 8.889 1.00 91.12 89 TYR A CA 1
ATOM 743 C C . TYR A 1 89 ? -12.133 7.003 9.220 1.00 91.12 89 TYR A C 1
ATOM 745 O O . TYR A 1 89 ? -12.429 5.827 9.096 1.00 91.12 89 TYR A O 1
ATOM 753 N N . ASN A 1 90 ? -10.919 7.339 9.667 1.00 90.62 90 ASN A N 1
ATOM 754 C CA . ASN A 1 90 ? -9.888 6.325 9.933 1.00 90.62 90 ASN A CA 1
ATOM 755 C C . ASN A 1 90 ? -10.074 5.556 11.260 1.00 90.62 90 ASN A C 1
ATOM 757 O O . ASN A 1 90 ? -9.540 4.466 11.389 1.00 90.62 90 ASN A O 1
ATOM 761 N N . THR A 1 91 ? -10.798 6.094 12.246 1.00 81.94 91 THR A N 1
ATOM 762 C CA . THR A 1 91 ? -10.835 5.570 13.633 1.00 81.94 91 THR A CA 1
ATOM 763 C C . THR A 1 91 ? -11.911 4.500 13.887 1.00 81.94 91 THR A C 1
ATOM 765 O O . THR A 1 91 ? -12.240 4.213 15.039 1.00 81.94 91 THR A O 1
ATOM 768 N N . LYS A 1 92 ? -12.507 3.937 12.826 1.00 65.44 92 LYS A N 1
ATOM 769 C CA . LYS A 1 92 ? -13.559 2.898 12.885 1.00 65.44 92 LYS A CA 1
ATOM 770 C C . LYS A 1 92 ? -13.482 1.864 11.754 1.00 65.44 92 LYS A C 1
ATOM 772 O O . LYS A 1 92 ? -14.388 1.038 11.641 1.00 65.44 92 LYS A O 1
ATOM 777 N N . ALA A 1 93 ? -12.427 1.934 10.943 1.00 58.62 93 ALA A N 1
ATOM 778 C CA . ALA A 1 93 ? -12.220 1.037 9.817 1.00 58.62 93 ALA A CA 1
ATOM 779 C C . ALA A 1 93 ? -11.884 -0.374 10.307 1.00 58.62 93 ALA A C 1
ATOM 781 O O . ALA A 1 93 ? -10.929 -0.517 11.104 1.00 58.62 93 ALA A O 1
#

pLDDT: mean 95.37, std 5.79, range [58.62, 98.75]

Secondary structure (DSSP, 8-state):
---EE-HHHHHHHHTT-----------SSS-HHHHHHS--HHHHHHHHHHHHHHTT--SS-S-SEEE-TTS-EEE-S-TTS--SSSTTTGGG-